Protein AF-A0A381WE59-F1 (afdb_monomer_lite)

Organism: NCBI:txid408172

pLDDT: mean 90.23, std 7.15, range [68.62, 98.12]

Structure (mmCIF, N/CA/C/O backbone):
data_AF-A0A381WE59-F1
#
_entry.id   AF-A0A381WE59-F1
#
loop_
_atom_site.group_PDB
_atom_site.id
_atom_site.type_symbol
_atom_site.label_atom_id
_atom_site.label_alt_id
_atom_site.label_comp_id
_atom_site.label_asym_id
_atom_site.label_entity_id
_atom_site.label_seq_id
_atom_site.pdbx_PDB_ins_code
_atom_site.Cartn_x
_atom_site.Cartn_y
_atom_site.Cartn_z
_atom_site.occupancy
_atom_site.B_iso_or_equiv
_atom_site.auth_seq_id
_atom_site.auth_comp_id
_atom_site.auth_asym_id
_atom_site.auth_atom_id
_atom_site.pdbx_PDB_model_num
ATOM 1 N N . ALA A 1 1 ? -16.333 -15.421 -0.193 1.00 87.19 1 ALA A N 1
ATOM 2 C CA . ALA A 1 1 ? -15.034 -14.974 -0.733 1.00 87.19 1 ALA A CA 1
ATOM 3 C C . ALA A 1 1 ? -15.256 -14.447 -2.143 1.00 87.19 1 ALA A C 1
ATOM 5 O O . ALA A 1 1 ? -16.169 -14.927 -2.805 1.00 87.19 1 ALA A O 1
ATOM 6 N N . HIS A 1 2 ? -14.476 -13.462 -2.572 1.00 93.38 2 HIS A N 1
ATOM 7 C CA . HIS A 1 2 ? -14.485 -12.931 -3.929 1.00 93.38 2 HIS A CA 1
ATOM 8 C C . HIS A 1 2 ? -13.091 -13.083 -4.536 1.00 93.38 2 HIS A C 1
ATOM 10 O O . HIS A 1 2 ? -12.086 -12.950 -3.840 1.00 93.38 2 HIS A O 1
ATOM 16 N N . PHE A 1 3 ? -13.042 -13.374 -5.830 1.00 96.50 3 PHE A N 1
ATOM 17 C CA . PHE A 1 3 ? -11.808 -13.519 -6.586 1.00 96.50 3 PHE A CA 1
ATOM 18 C C . PHE A 1 3 ? -11.970 -12.819 -7.933 1.00 96.50 3 PHE A C 1
ATOM 20 O O . PHE A 1 3 ? -13.000 -12.977 -8.586 1.00 96.50 3 PHE A O 1
ATOM 27 N N . ASN A 1 4 ? -10.968 -12.042 -8.326 1.00 97.31 4 ASN A N 1
ATOM 28 C CA . ASN A 1 4 ? -10.889 -11.364 -9.611 1.00 97.31 4 ASN A CA 1
ATOM 29 C C . ASN A 1 4 ? -9.531 -11.675 -10.247 1.00 97.31 4 ASN A C 1
ATOM 31 O O . ASN A 1 4 ? -8.507 -11.634 -9.564 1.00 97.31 4 ASN A O 1
ATOM 35 N N . LEU A 1 5 ? -9.536 -11.974 -11.542 1.00 97.69 5 LEU A N 1
ATOM 36 C CA . LEU A 1 5 ? -8.347 -12.230 -12.339 1.00 97.69 5 LEU A CA 1
ATOM 37 C C . LEU A 1 5 ? -8.447 -11.438 -13.640 1.00 97.69 5 LEU A C 1
ATOM 39 O O . LEU A 1 5 ? -9.395 -11.596 -14.406 1.00 97.69 5 LEU A O 1
ATOM 43 N N . GLU A 1 6 ? -7.436 -10.624 -13.905 1.00 97.06 6 GLU A N 1
ATOM 44 C CA . GLU A 1 6 ? -7.366 -9.741 -15.060 1.00 97.06 6 GLU A CA 1
ATOM 45 C C . GLU A 1 6 ? -6.081 -10.001 -15.841 1.00 97.06 6 GLU A C 1
ATOM 47 O O . GLU A 1 6 ? -5.000 -10.140 -15.264 1.00 97.06 6 GLU A O 1
ATOM 52 N N . TYR A 1 7 ? -6.188 -9.995 -17.168 1.00 96.75 7 TYR A N 1
ATOM 53 C CA . TYR A 1 7 ? -5.030 -9.871 -18.043 1.00 96.75 7 TYR A CA 1
ATOM 54 C C . TYR A 1 7 ? -4.825 -8.399 -18.401 1.00 96.75 7 TYR A C 1
ATOM 56 O O . TYR A 1 7 ? -5.733 -7.745 -18.912 1.00 96.75 7 TYR A O 1
ATOM 64 N N . ARG A 1 8 ? -3.634 -7.868 -18.125 1.00 94.50 8 ARG A N 1
ATOM 65 C CA . ARG A 1 8 ? -3.294 -6.451 -18.292 1.00 94.50 8 ARG A CA 1
ATOM 66 C C . ARG A 1 8 ? -2.258 -6.279 -19.393 1.00 94.50 8 ARG A C 1
ATOM 68 O O . ARG A 1 8 ? -1.295 -7.039 -19.468 1.00 94.50 8 ARG A O 1
ATOM 75 N N . ILE A 1 9 ? -2.450 -5.262 -20.234 1.00 92.75 9 ILE A N 1
ATOM 76 C CA . ILE A 1 9 ? -1.553 -4.917 -21.342 1.00 92.75 9 ILE A CA 1
ATOM 77 C C . ILE A 1 9 ? -1.337 -3.403 -21.353 1.00 92.75 9 ILE A C 1
ATOM 79 O O . ILE A 1 9 ? -2.293 -2.633 -21.369 1.00 92.75 9 ILE A O 1
ATOM 83 N N . ILE A 1 10 ? -0.075 -2.989 -21.409 1.00 92.06 10 ILE A N 1
ATOM 84 C CA . ILE A 1 10 ? 0.371 -1.612 -21.606 1.00 92.06 10 ILE A CA 1
ATOM 85 C C . ILE A 1 10 ? 1.100 -1.567 -22.962 1.00 92.06 10 ILE A C 1
ATOM 87 O O . ILE A 1 10 ? 2.280 -1.911 -23.040 1.00 92.06 10 ILE A O 1
ATOM 91 N N . PRO A 1 11 ? 0.422 -1.190 -24.062 1.00 87.12 11 PRO A N 1
ATOM 92 C CA . PRO A 1 11 ? 0.965 -1.341 -25.415 1.00 87.12 11 PRO A CA 1
ATOM 93 C C . PRO A 1 11 ? 1.968 -0.256 -25.825 1.00 87.12 11 PRO A C 1
ATOM 95 O O . PRO A 1 11 ? 2.767 -0.486 -26.732 1.00 87.12 11 PRO A O 1
ATOM 98 N N . LYS A 1 12 ? 1.919 0.928 -25.200 1.00 84.62 12 LYS A N 1
ATOM 99 C CA . LYS A 1 12 ? 2.785 2.079 -25.522 1.00 84.62 12 LYS A CA 1
ATOM 100 C C . LYS A 1 12 ? 3.752 2.473 -24.396 1.00 84.62 12 LYS A C 1
ATOM 102 O O . LYS A 1 12 ? 4.624 3.294 -24.639 1.00 84.62 12 LYS A O 1
ATOM 107 N N . GLY A 1 13 ? 3.622 1.878 -23.210 1.00 82.25 13 GLY A N 1
ATOM 108 C CA . GLY A 1 13 ? 4.354 2.287 -22.006 1.00 82.25 13 GLY A CA 1
ATOM 109 C C . GLY A 1 13 ? 3.810 3.562 -21.366 1.00 82.25 13 GLY A C 1
ATOM 110 O O . GLY A 1 13 ? 2.651 3.918 -21.580 1.00 82.25 13 GLY A O 1
ATOM 111 N N . ASN A 1 14 ? 4.659 4.223 -20.574 1.00 80.44 14 ASN A N 1
ATOM 112 C CA . ASN A 1 14 ? 4.405 5.477 -19.852 1.00 80.44 14 ASN A CA 1
ATOM 113 C C . ASN A 1 14 ? 3.225 5.425 -18.875 1.00 80.44 14 ASN A C 1
ATOM 115 O O . ASN A 1 14 ? 2.633 6.449 -18.545 1.00 80.44 14 ASN A O 1
ATOM 119 N N . PHE A 1 15 ? 2.885 4.227 -18.410 1.00 82.88 15 PHE A N 1
ATOM 120 C CA . PHE A 1 15 ? 1.833 4.017 -17.433 1.00 82.88 15 PHE A CA 1
ATOM 121 C C . PHE A 1 15 ? 2.391 3.248 -16.243 1.00 82.88 15 PHE A C 1
ATOM 123 O O . PHE A 1 15 ? 3.020 2.204 -16.411 1.00 82.88 15 PHE A O 1
ATOM 130 N N . GLU A 1 16 ? 2.128 3.762 -15.047 1.00 84.31 16 GLU A N 1
ATOM 131 C CA . GLU A 1 16 ? 2.541 3.155 -13.790 1.00 84.31 16 GLU A CA 1
ATOM 132 C C . GLU A 1 16 ? 1.311 2.843 -12.933 1.00 84.31 16 GLU A C 1
ATOM 134 O O . GLU A 1 16 ? 0.535 3.729 -12.563 1.00 84.31 16 GLU A O 1
ATOM 139 N N . PHE A 1 17 ? 1.134 1.566 -12.593 1.00 83.00 17 PHE A N 1
ATOM 140 C CA . PHE A 1 17 ? 0.094 1.159 -11.655 1.00 83.00 17 PHE A CA 1
ATOM 141 C C . PHE A 1 17 ? 0.418 1.681 -10.254 1.00 83.00 17 PHE A C 1
ATOM 143 O O . PHE A 1 17 ? 1.522 1.486 -9.750 1.00 83.00 17 PHE A O 1
ATOM 150 N N . GLY A 1 18 ? -0.569 2.306 -9.608 1.00 82.12 18 GLY A N 1
ATOM 151 C CA . GLY A 1 18 ? -0.404 2.827 -8.251 1.00 82.12 18 GLY A CA 1
ATOM 152 C C . GLY A 1 18 ? 0.495 4.062 -8.167 1.00 82.12 18 GLY A C 1
ATOM 153 O O . GLY A 1 18 ? 1.130 4.274 -7.138 1.00 82.12 18 GLY A O 1
ATOM 154 N N . TYR A 1 19 ? 0.548 4.885 -9.221 1.00 84.94 19 TYR A N 1
ATOM 155 C CA . TYR A 1 19 ? 1.260 6.164 -9.174 1.00 84.94 19 TYR A CA 1
ATOM 156 C C . TYR A 1 19 ? 0.767 7.053 -8.011 1.00 84.94 19 TYR A C 1
ATOM 158 O O . TYR A 1 19 ? 1.572 7.536 -7.222 1.00 84.94 19 TYR A O 1
ATOM 166 N N . TRP A 1 20 ? -0.555 7.179 -7.840 1.00 83.00 20 TRP A N 1
ATOM 167 C CA . TRP A 1 20 ? -1.200 7.885 -6.722 1.00 83.00 20 TRP A CA 1
ATOM 168 C C . TRP A 1 20 ? -1.528 6.925 -5.570 1.00 83.00 20 TRP A C 1
ATOM 170 O O . TRP A 1 20 ? -2.693 6.655 -5.277 1.00 83.00 20 TRP A O 1
ATOM 180 N N . ASN A 1 21 ? -0.505 6.322 -4.970 1.00 77.62 21 ASN A N 1
ATOM 181 C CA . ASN A 1 21 ? -0.691 5.402 -3.847 1.00 77.62 21 ASN A CA 1
ATOM 182 C C . ASN A 1 21 ? -0.808 6.158 -2.499 1.00 77.62 21 ASN A C 1
ATOM 184 O O . ASN A 1 21 ? -0.711 7.382 -2.428 1.00 77.62 21 ASN A O 1
ATOM 188 N N . GLN A 1 22 ? -0.983 5.412 -1.403 1.00 68.62 22 GLN A N 1
ATOM 189 C CA . GLN A 1 22 ? -1.096 5.959 -0.038 1.00 68.62 22 GLN A CA 1
ATOM 190 C C . GLN A 1 22 ? 0.165 6.694 0.460 1.00 68.62 22 GLN A C 1
ATOM 192 O O . GLN A 1 22 ? 0.129 7.347 1.500 1.00 68.62 22 GLN A O 1
ATOM 197 N N . THR A 1 23 ? 1.282 6.587 -0.257 1.00 69.06 23 THR A N 1
ATOM 198 C CA . THR A 1 23 ? 2.556 7.231 0.074 1.00 69.06 23 THR A CA 1
ATOM 199 C C . THR A 1 23 ? 2.889 8.424 -0.789 1.00 69.06 23 THR A C 1
ATOM 201 O O . THR A 1 23 ? 3.917 9.040 -0.526 1.00 69.06 23 THR A O 1
ATOM 204 N N . TYR A 1 24 ? 2.026 8.789 -1.743 1.00 78.19 24 TYR A N 1
ATOM 205 C CA . TYR A 1 24 ? 2.287 9.865 -2.697 1.00 78.19 24 TYR A CA 1
ATOM 206 C C . TYR A 1 24 ? 2.824 11.135 -2.029 1.00 78.19 24 TYR A C 1
ATOM 208 O O . TYR A 1 24 ? 3.825 11.697 -2.462 1.00 78.19 24 TYR A O 1
ATOM 216 N N . GLU A 1 25 ? 2.217 11.546 -0.915 1.00 74.62 25 GLU A N 1
ATOM 217 C CA . GLU A 1 25 ? 2.623 12.745 -0.175 1.00 74.62 25 GLU A CA 1
ATOM 218 C C . GLU A 1 25 ? 4.079 12.719 0.313 1.00 74.62 25 GLU A C 1
ATOM 220 O O . GLU A 1 25 ? 4.716 13.768 0.397 1.00 74.62 25 GLU A O 1
ATOM 225 N N . VAL A 1 26 ? 4.615 11.535 0.611 1.00 73.88 26 VAL A N 1
ATOM 226 C CA . VAL A 1 26 ? 5.971 11.346 1.147 1.00 73.88 26 VAL A CA 1
ATOM 227 C C . VAL A 1 26 ? 6.981 11.074 0.038 1.00 73.88 26 VAL A C 1
ATOM 229 O O . VAL A 1 26 ? 8.111 11.541 0.114 1.00 73.88 26 VAL A O 1
ATOM 232 N N . GLU A 1 27 ? 6.576 10.359 -1.009 1.00 75.56 27 GLU A N 1
ATOM 233 C CA . GLU A 1 27 ? 7.449 9.977 -2.129 1.00 75.56 27 GLU A CA 1
ATOM 234 C C . GLU A 1 27 ? 7.481 11.013 -3.268 1.00 75.56 27 GLU A C 1
ATOM 236 O O . GLU A 1 27 ? 8.287 10.883 -4.189 1.00 75.56 27 GLU A O 1
ATOM 241 N N . ARG A 1 28 ? 6.602 12.031 -3.261 1.00 80.50 28 ARG A N 1
ATOM 242 C CA . ARG A 1 28 ? 6.476 12.980 -4.387 1.00 80.50 28 ARG A CA 1
ATOM 243 C C . ARG A 1 28 ? 7.772 13.719 -4.716 1.00 80.50 28 ARG A C 1
ATOM 245 O O . ARG A 1 28 ? 7.952 14.126 -5.864 1.00 80.50 28 ARG A O 1
ATOM 252 N N . VAL A 1 29 ? 8.653 13.894 -3.730 1.00 82.62 29 VAL A N 1
ATOM 253 C CA . VAL A 1 29 ? 9.967 14.528 -3.866 1.00 82.62 29 VAL A CA 1
ATOM 254 C C . VAL A 1 29 ? 10.991 13.755 -3.036 1.00 82.62 29 VAL A C 1
ATOM 256 O O . VAL A 1 29 ? 10.794 13.567 -1.838 1.00 82.62 29 VAL A O 1
ATOM 259 N N . SER A 1 30 ? 12.103 13.373 -3.660 1.00 77.81 30 SER A N 1
ATOM 260 C CA . SER A 1 30 ? 13.292 12.829 -3.001 1.00 77.81 30 SER A CA 1
ATOM 261 C C . SER A 1 30 ? 14.526 13.673 -3.330 1.00 77.81 30 SER A C 1
ATOM 263 O O . SER A 1 30 ? 14.549 14.424 -4.310 1.00 77.81 30 SER A O 1
ATOM 265 N N . ILE A 1 31 ? 15.556 13.573 -2.490 1.00 77.25 31 ILE A N 1
ATOM 266 C CA . ILE A 1 31 ? 16.873 14.160 -2.750 1.00 77.25 31 ILE A CA 1
ATOM 267 C C . ILE A 1 31 ? 17.827 12.994 -2.979 1.00 77.25 31 ILE A C 1
ATOM 269 O O . ILE A 1 31 ? 18.094 12.227 -2.063 1.00 77.25 31 ILE A O 1
ATOM 273 N N . GLU A 1 32 ? 18.320 12.856 -4.204 1.00 73.31 32 GLU A N 1
ATOM 274 C CA . GLU A 1 32 ? 19.265 11.807 -4.589 1.00 73.31 32 GLU A CA 1
ATOM 275 C C . GLU A 1 32 ? 20.568 12.482 -5.032 1.00 73.31 32 GLU A C 1
ATOM 277 O O . GLU A 1 32 ? 20.580 13.219 -6.021 1.00 73.31 32 GLU A O 1
ATOM 282 N N . GLY A 1 33 ? 21.662 12.284 -4.287 1.00 70.12 33 GLY A N 1
ATOM 283 C CA . GLY A 1 33 ? 22.965 12.881 -4.615 1.00 70.12 33 GLY A CA 1
ATOM 284 C C . GLY A 1 33 ? 22.962 14.418 -4.657 1.00 70.12 33 GLY A C 1
ATOM 285 O O . GLY A 1 33 ? 23.636 15.015 -5.492 1.00 70.12 33 GLY A O 1
ATOM 286 N N . GLY A 1 34 ? 22.153 15.066 -3.809 1.00 74.56 34 GLY A N 1
ATOM 287 C CA . GLY A 1 34 ? 22.005 16.529 -3.769 1.00 74.56 34 GLY A CA 1
ATOM 288 C C . GLY A 1 34 ? 21.097 17.122 -4.855 1.00 74.56 34 GLY A C 1
ATOM 289 O O . GLY A 1 34 ? 20.865 18.330 -4.856 1.00 74.56 34 GLY A O 1
ATOM 290 N N . LEU A 1 35 ? 20.545 16.296 -5.751 1.00 79.88 35 LEU A N 1
ATOM 291 C CA . LEU A 1 35 ? 19.569 16.712 -6.756 1.00 79.88 35 LEU A CA 1
ATOM 292 C C . LEU A 1 35 ? 18.150 16.395 -6.286 1.00 79.88 35 LEU A C 1
ATOM 294 O O . LEU A 1 35 ? 17.853 15.284 -5.845 1.00 79.88 35 LEU A O 1
ATOM 298 N N . ILE A 1 36 ? 17.259 17.374 -6.425 1.00 81.94 36 ILE A N 1
ATOM 299 C CA . ILE A 1 36 ? 15.827 17.187 -6.189 1.00 81.94 36 ILE A CA 1
ATOM 300 C C . ILE A 1 36 ? 15.263 16.380 -7.359 1.00 81.94 36 ILE A C 1
ATOM 302 O O . ILE A 1 36 ? 15.289 16.843 -8.501 1.00 81.94 36 ILE A O 1
ATOM 306 N N . LYS A 1 37 ? 14.729 15.192 -7.077 1.00 82.69 37 LYS A N 1
ATOM 307 C CA . LYS A 1 37 ? 13.977 14.387 -8.041 1.00 82.69 37 LYS A CA 1
ATOM 308 C C . LYS A 1 37 ? 12.527 14.292 -7.610 1.00 82.69 37 LYS A C 1
ATOM 310 O O . LYS A 1 37 ? 12.218 14.061 -6.444 1.00 82.69 37 LYS A O 1
ATOM 315 N N . THR A 1 38 ? 11.619 14.464 -8.560 1.00 86.06 38 THR A N 1
ATOM 316 C CA . THR A 1 38 ? 10.186 14.295 -8.312 1.00 86.06 38 THR A CA 1
ATOM 317 C C . THR A 1 38 ? 9.758 12.893 -8.714 1.00 86.06 38 THR A C 1
ATOM 319 O O . THR A 1 38 ? 10.322 12.312 -9.645 1.00 86.06 38 THR A O 1
ATOM 322 N N . LYS A 1 39 ? 8.718 12.353 -8.074 1.00 83.56 39 LYS A N 1
ATOM 323 C CA . LYS A 1 39 ? 8.088 11.111 -8.546 1.00 83.56 39 LYS A CA 1
ATOM 324 C C . LYS A 1 39 ? 7.627 11.237 -10.005 1.00 83.56 39 LYS A C 1
ATOM 326 O O . LYS A 1 39 ? 7.766 10.297 -10.780 1.00 83.56 39 LYS A O 1
ATOM 331 N N . GLU A 1 40 ? 7.200 12.433 -10.403 1.00 85.38 40 GLU A N 1
ATOM 332 C CA . GLU A 1 40 ? 6.861 12.759 -11.789 1.00 85.38 40 GLU A CA 1
ATOM 333 C C . GLU A 1 40 ? 8.054 12.606 -12.745 1.00 85.38 40 GLU A C 1
ATOM 335 O O . GLU A 1 40 ? 7.900 12.039 -13.820 1.00 85.38 40 GLU A O 1
ATOM 340 N N . SER A 1 41 ? 9.267 13.010 -12.352 1.00 82.69 41 SER A N 1
ATOM 341 C CA . SER A 1 41 ? 10.470 12.825 -13.181 1.00 82.69 41 SER A CA 1
ATOM 342 C C . SER A 1 41 ? 10.861 11.357 -13.392 1.00 82.69 41 SER A C 1
ATOM 344 O O . SER A 1 41 ? 11.626 11.056 -14.306 1.00 82.69 41 SER A O 1
ATOM 346 N N . LYS A 1 42 ? 10.332 10.440 -12.566 1.00 77.81 42 LYS A N 1
ATOM 347 C CA . LYS A 1 42 ? 10.514 8.986 -12.707 1.00 77.81 42 LYS A CA 1
ATOM 348 C C . LYS A 1 42 ? 9.485 8.366 -13.675 1.00 77.81 42 LYS A C 1
ATOM 350 O O . LYS A 1 42 ? 9.612 7.188 -14.022 1.00 77.81 42 LYS A O 1
ATOM 355 N N . LEU A 1 43 ? 8.490 9.134 -14.141 1.00 83.12 43 LEU A N 1
ATOM 356 C CA . LEU A 1 43 ? 7.528 8.678 -15.147 1.00 83.12 43 LEU A CA 1
ATOM 357 C C . LEU A 1 43 ? 8.220 8.343 -16.472 1.00 83.12 43 LEU A C 1
ATOM 359 O O . LEU A 1 43 ? 9.246 8.904 -16.839 1.00 83.12 43 LEU A O 1
ATOM 363 N N . GLY A 1 44 ? 7.637 7.396 -17.206 1.00 82.75 44 GLY A N 1
ATOM 364 C CA . GLY A 1 44 ? 8.202 6.905 -18.467 1.00 82.75 44 GLY A CA 1
ATOM 365 C C . GLY A 1 44 ? 9.261 5.812 -18.307 1.00 82.75 44 GLY A C 1
ATOM 366 O O . GLY A 1 44 ? 9.696 5.236 -19.301 1.00 82.75 44 GLY A O 1
ATOM 367 N N . ARG A 1 45 ? 9.612 5.439 -17.066 1.00 86.44 45 ARG A N 1
ATOM 368 C CA . ARG A 1 45 ? 10.483 4.286 -16.785 1.00 86.44 45 ARG A CA 1
ATOM 369 C C . ARG A 1 45 ? 9.898 2.961 -17.284 1.00 86.44 45 ARG A C 1
ATOM 371 O O . ARG A 1 45 ? 10.646 2.060 -17.652 1.00 86.44 45 ARG A O 1
ATOM 378 N N . PHE A 1 46 ? 8.575 2.820 -17.285 1.00 89.50 46 PHE A N 1
ATOM 379 C CA . PHE A 1 46 ? 7.898 1.594 -17.701 1.00 89.50 46 PHE A CA 1
ATOM 380 C C . PHE A 1 46 ? 7.475 1.672 -19.171 1.00 89.50 46 PHE A C 1
ATOM 382 O O . PHE A 1 46 ? 6.619 2.475 -19.549 1.00 89.50 46 PHE A O 1
ATOM 389 N N . GLY A 1 47 ? 8.082 0.821 -19.997 1.00 89.94 47 GLY A N 1
ATOM 390 C CA . GLY A 1 47 ? 7.767 0.649 -21.410 1.00 89.94 47 GLY A CA 1
ATOM 391 C C . GLY A 1 47 ? 6.603 -0.319 -21.630 1.00 89.94 47 GLY A C 1
ATOM 392 O O . GLY A 1 47 ? 5.656 -0.386 -20.844 1.00 89.94 47 GLY A O 1
ATOM 393 N N . LYS A 1 48 ? 6.639 -1.080 -22.728 1.00 93.25 48 LYS A N 1
ATOM 394 C CA . LYS A 1 48 ? 5.571 -2.039 -23.036 1.00 93.25 48 LYS A CA 1
ATOM 395 C C . LYS A 1 48 ? 5.570 -3.162 -22.011 1.00 93.25 48 LYS A C 1
ATOM 397 O O . LYS A 1 48 ? 6.595 -3.807 -21.811 1.00 93.25 48 LYS A O 1
ATOM 402 N N . GLN A 1 49 ? 4.421 -3.431 -21.403 1.00 94.50 49 GLN A N 1
ATOM 403 C CA . GLN A 1 49 ? 4.286 -4.465 -20.377 1.00 94.50 49 GLN A CA 1
ATOM 404 C C . GLN A 1 49 ? 3.007 -5.266 -20.572 1.00 94.50 49 GLN A C 1
ATOM 406 O O . GLN A 1 49 ? 2.013 -4.768 -21.098 1.00 94.50 49 GLN A O 1
ATOM 411 N N . LYS A 1 50 ? 3.023 -6.526 -20.146 1.00 95.31 50 LYS A N 1
ATOM 412 C CA . LYS A 1 50 ? 1.832 -7.375 -20.109 1.00 95.31 50 LYS A CA 1
ATOM 413 C C . LYS A 1 50 ? 1.922 -8.371 -18.969 1.00 95.31 50 LYS A C 1
ATOM 415 O O . LYS A 1 50 ? 3.022 -8.756 -18.578 1.00 95.31 50 LYS A O 1
ATOM 420 N N . GLY A 1 51 ? 0.786 -8.824 -18.466 1.00 96.31 51 GLY A N 1
ATOM 421 C CA . GLY A 1 51 ? 0.775 -9.831 -17.419 1.00 96.31 51 GLY A CA 1
ATOM 422 C C . GLY A 1 51 ? -0.568 -9.966 -16.736 1.00 96.31 51 GLY A C 1
ATOM 423 O O . GLY A 1 51 ? -1.603 -9.656 -17.322 1.00 96.31 51 GLY A O 1
ATOM 424 N N . ILE A 1 52 ? -0.541 -10.462 -15.507 1.00 97.31 52 ILE A N 1
ATOM 425 C CA . ILE A 1 52 ? -1.739 -10.808 -14.751 1.00 97.31 52 ILE A CA 1
ATOM 426 C C . ILE A 1 52 ? -1.877 -9.937 -13.512 1.00 97.31 52 ILE A C 1
ATOM 428 O O . ILE A 1 52 ? -0.894 -9.532 -12.891 1.00 97.31 52 ILE A O 1
ATOM 432 N N . PHE A 1 53 ? -3.120 -9.695 -13.134 1.00 97.12 53 PHE A N 1
ATOM 433 C CA . PHE A 1 53 ? -3.484 -9.170 -11.834 1.00 97.12 53 PHE A CA 1
ATOM 434 C C . PHE A 1 53 ? -4.530 -10.085 -11.218 1.00 97.12 53 PHE A C 1
ATOM 436 O O . PHE A 1 53 ? -5.530 -10.398 -11.856 1.00 97.12 53 PHE A O 1
ATOM 443 N N . ALA A 1 54 ? -4.294 -10.505 -9.985 1.00 97.88 54 ALA A N 1
ATOM 444 C CA . ALA A 1 54 ? -5.210 -11.306 -9.201 1.00 97.88 54 ALA A CA 1
ATOM 445 C C . ALA A 1 54 ? -5.549 -10.560 -7.911 1.00 97.88 54 ALA A C 1
ATOM 447 O O . ALA A 1 54 ? -4.664 -10.034 -7.240 1.00 97.88 54 ALA A O 1
ATOM 448 N N . ASN A 1 55 ? -6.824 -10.546 -7.548 1.00 97.56 55 ASN A N 1
ATOM 449 C CA . ASN A 1 55 ? -7.304 -10.003 -6.287 1.00 97.56 55 ASN A CA 1
ATOM 450 C C . ASN A 1 55 ? -8.218 -11.023 -5.614 1.00 97.56 55 ASN A C 1
ATOM 452 O O . ASN A 1 55 ? -9.164 -11.519 -6.223 1.00 97.56 55 ASN A O 1
ATOM 456 N N . PHE A 1 56 ? -7.954 -11.311 -4.350 1.00 98.12 56 PHE A N 1
ATOM 457 C CA . PHE A 1 56 ? -8.708 -12.237 -3.526 1.00 98.12 56 PHE A CA 1
ATOM 458 C C . PHE A 1 56 ? -9.148 -11.532 -2.252 1.00 98.12 56 PHE A C 1
ATOM 460 O O . PHE A 1 56 ? -8.335 -10.917 -1.570 1.00 98.12 56 PHE A O 1
ATOM 467 N N . GLY A 1 57 ? -10.413 -11.677 -1.877 1.00 97.38 57 GLY A N 1
ATOM 468 C CA . GLY A 1 57 ? -10.868 -11.221 -0.576 1.00 97.38 57 GLY A CA 1
ATOM 469 C C . GLY A 1 57 ? -11.867 -12.158 0.078 1.00 97.38 57 GLY A C 1
ATOM 470 O O . GLY A 1 57 ? -12.649 -12.866 -0.564 1.00 97.38 57 GLY A O 1
ATOM 471 N N . MET A 1 58 ? -11.833 -12.177 1.400 1.00 97.25 58 MET A N 1
ATOM 472 C CA . MET A 1 58 ? -12.553 -13.134 2.219 1.00 97.25 58 MET A CA 1
ATOM 473 C C . MET A 1 58 ? -13.079 -12.477 3.486 1.00 97.25 58 MET A C 1
ATOM 475 O O . MET A 1 58 ? -12.386 -11.703 4.139 1.00 97.25 58 MET A O 1
ATOM 479 N N . ASP A 1 59 ? -14.299 -12.854 3.849 1.00 96.06 59 ASP A N 1
ATOM 480 C CA . ASP A 1 59 ? -14.877 -12.535 5.144 1.00 96.06 59 ASP A CA 1
ATOM 481 C C . ASP A 1 59 ? -14.633 -13.712 6.084 1.00 96.06 59 ASP A C 1
ATOM 483 O O . ASP A 1 59 ? -15.004 -14.846 5.775 1.00 96.06 59 ASP A O 1
ATOM 487 N N . ILE A 1 60 ? -14.027 -13.441 7.234 1.00 93.75 60 ILE A N 1
ATOM 488 C CA . ILE A 1 60 ? -13.673 -14.439 8.237 1.00 93.75 60 ILE A CA 1
ATOM 489 C C . ILE A 1 60 ? -14.618 -14.257 9.427 1.00 93.75 60 ILE A C 1
ATOM 491 O O . ILE A 1 60 ? -14.622 -13.216 10.092 1.00 93.75 60 ILE A O 1
ATOM 495 N N . PHE A 1 61 ? -15.475 -15.257 9.650 1.00 91.81 61 PHE A N 1
ATOM 496 C CA . PHE A 1 61 ? -16.481 -15.299 10.724 1.00 91.81 61 PHE A CA 1
ATOM 497 C C . PHE A 1 61 ? -17.423 -14.079 10.786 1.00 91.81 61 PHE A C 1
ATOM 499 O O . PHE A 1 61 ? -17.978 -13.764 11.835 1.00 91.81 61 PHE A O 1
ATOM 506 N N . GLY A 1 62 ? -17.590 -13.353 9.673 1.00 90.12 62 GLY A N 1
ATOM 507 C CA . GLY A 1 62 ? -18.399 -12.129 9.613 1.00 90.12 62 GLY A CA 1
ATOM 508 C C . GLY A 1 62 ? -17.867 -10.959 10.456 1.00 90.12 62 GLY A C 1
ATOM 509 O O . GLY A 1 62 ? -18.568 -9.953 10.588 1.00 90.12 62 GLY A O 1
ATOM 510 N N . LEU A 1 63 ? -16.658 -11.089 11.015 1.00 92.56 63 LEU A N 1
ATOM 511 C CA . LEU A 1 63 ? -16.015 -10.108 11.890 1.00 92.56 63 LEU A CA 1
ATOM 512 C C . LEU A 1 63 ? -14.814 -9.448 11.220 1.00 92.56 63 LEU A C 1
ATOM 514 O O . LEU A 1 63 ? -14.657 -8.234 11.320 1.00 92.56 63 LEU A O 1
ATOM 518 N N . LEU A 1 64 ? -13.983 -10.239 10.541 1.00 96.19 64 LEU A N 1
ATOM 519 C CA . LEU A 1 64 ? -12.776 -9.771 9.869 1.00 96.19 64 LEU A CA 1
ATOM 520 C C . LEU A 1 64 ? -12.944 -9.849 8.355 1.00 96.19 64 LEU A C 1
ATOM 522 O O . LEU A 1 64 ? -13.599 -10.747 7.829 1.00 96.19 64 LEU A O 1
ATOM 526 N N . GLY A 1 65 ? -12.354 -8.887 7.663 1.00 97.12 65 GLY A N 1
ATOM 527 C CA . GLY A 1 65 ? -12.230 -8.838 6.219 1.00 97.12 65 GLY A CA 1
ATOM 528 C C . GLY A 1 65 ? -10.757 -8.919 5.871 1.00 97.12 65 GLY A C 1
ATOM 529 O O . GLY A 1 65 ? -9.944 -8.195 6.442 1.00 97.12 65 GLY A O 1
ATOM 530 N N . PHE A 1 66 ? -10.426 -9.814 4.957 1.00 97.19 66 PHE A N 1
ATOM 531 C CA . PHE A 1 66 ? -9.084 -9.999 4.438 1.00 97.19 66 PHE A CA 1
ATOM 532 C C . PHE A 1 66 ? -9.088 -9.746 2.935 1.00 97.19 66 PHE A C 1
ATOM 534 O O . PHE A 1 66 ? -9.999 -10.203 2.242 1.00 97.19 66 PHE A O 1
ATOM 541 N N . ASN A 1 67 ? -8.088 -9.030 2.432 1.00 97.62 67 ASN A N 1
ATOM 542 C CA . ASN A 1 67 ? -7.888 -8.769 1.013 1.00 97.62 67 ASN A CA 1
ATOM 543 C C . ASN A 1 6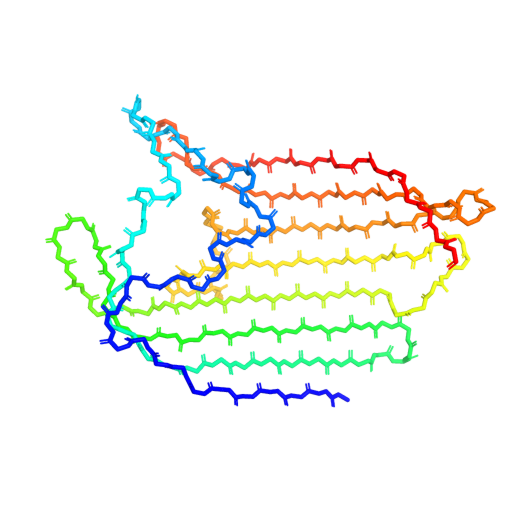7 ? -6.404 -8.953 0.661 1.00 97.62 67 ASN A C 1
ATOM 545 O O . ASN A 1 67 ? -5.526 -8.510 1.399 1.00 97.62 67 ASN A O 1
ATOM 549 N N . LEU A 1 68 ? -6.145 -9.619 -0.459 1.00 97.44 68 LEU A N 1
ATOM 550 C CA . LEU A 1 68 ? -4.847 -9.767 -1.094 1.00 97.44 68 LEU A CA 1
ATOM 551 C C . LEU A 1 68 ? -4.961 -9.377 -2.561 1.00 97.44 68 LEU A C 1
ATOM 553 O O . LEU A 1 68 ? -5.818 -9.901 -3.271 1.00 97.44 68 LEU A O 1
ATOM 557 N N . ALA A 1 69 ? -4.027 -8.568 -3.045 1.00 97.31 69 ALA A N 1
ATOM 558 C CA . ALA A 1 69 ? -3.871 -8.305 -4.464 1.00 97.31 69 ALA A CA 1
ATOM 559 C C . ALA A 1 69 ? -2.426 -8.554 -4.891 1.00 97.31 69 ALA A C 1
ATOM 561 O O . ALA A 1 69 ? -1.477 -8.125 -4.234 1.00 97.31 69 ALA A O 1
ATOM 562 N N . TYR A 1 70 ? -2.261 -9.241 -6.013 1.00 97.56 70 TYR A N 1
ATOM 563 C CA . TYR A 1 70 ? -0.970 -9.527 -6.611 1.00 97.56 70 TYR A CA 1
ATOM 564 C C . TYR A 1 70 ? -0.999 -9.201 -8.097 1.00 97.56 70 TYR A C 1
ATOM 566 O O . TYR A 1 70 ? -1.910 -9.583 -8.830 1.00 97.56 70 TYR A O 1
ATOM 574 N N . GLN A 1 71 ? 0.028 -8.500 -8.546 1.00 97.25 71 GLN A N 1
ATOM 575 C CA . GLN A 1 71 ? 0.257 -8.175 -9.937 1.00 97.25 71 GLN A CA 1
ATOM 576 C C . GLN A 1 71 ? 1.597 -8.755 -10.365 1.00 97.25 71 GLN A C 1
ATOM 578 O O . GLN A 1 71 ? 2.601 -8.546 -9.691 1.00 97.25 71 GLN A O 1
ATOM 583 N N . ASN A 1 72 ? 1.621 -9.404 -11.524 1.00 97.00 72 ASN A N 1
ATOM 584 C CA . ASN A 1 72 ? 2.847 -9.814 -12.189 1.00 97.00 72 ASN A CA 1
ATOM 585 C C . ASN A 1 72 ? 2.808 -9.336 -13.634 1.00 97.00 72 ASN A C 1
ATOM 587 O O . ASN A 1 72 ? 2.122 -9.928 -14.470 1.00 97.00 72 ASN A O 1
ATOM 591 N N . LEU A 1 73 ? 3.518 -8.246 -13.911 1.00 95.44 73 LEU A N 1
ATOM 592 C CA . LEU A 1 73 ? 3.753 -7.759 -15.261 1.00 95.44 73 LEU A CA 1
ATOM 593 C C . LEU A 1 73 ? 5.173 -8.108 -15.683 1.00 95.44 73 LEU A C 1
ATOM 595 O O . LEU A 1 73 ? 6.101 -8.123 -14.879 1.00 95.44 73 LEU A O 1
ATOM 599 N N . ARG A 1 74 ? 5.355 -8.336 -16.978 1.00 94.94 74 ARG A N 1
ATOM 600 C CA . ARG A 1 74 ? 6.667 -8.482 -17.595 1.00 94.94 74 ARG A CA 1
ATOM 601 C C . ARG A 1 74 ? 6.760 -7.576 -18.806 1.00 94.94 74 ARG A C 1
ATOM 603 O O . ARG A 1 74 ? 5.822 -7.502 -19.607 1.00 94.94 74 ARG A O 1
ATOM 610 N N . GLY A 1 75 ? 7.885 -6.895 -18.946 1.00 92.25 75 GLY A N 1
ATOM 611 C CA . GLY A 1 75 ? 8.084 -5.977 -20.050 1.00 92.25 75 GLY A CA 1
ATOM 612 C C . GLY A 1 75 ? 9.267 -5.056 -19.849 1.00 92.25 75 GLY A C 1
ATOM 613 O O . GLY A 1 75 ? 10.134 -5.317 -19.022 1.00 92.25 75 GLY A O 1
ATOM 614 N N . ASP A 1 76 ? 9.290 -3.993 -20.633 1.00 93.06 76 ASP A N 1
ATOM 615 C CA . ASP A 1 76 ? 10.440 -3.107 -20.719 1.00 93.06 76 ASP A CA 1
ATOM 616 C C . ASP A 1 76 ? 10.474 -2.162 -19.512 1.00 93.06 76 ASP A C 1
ATOM 618 O O . ASP A 1 76 ? 9.494 -1.470 -19.222 1.00 93.06 76 ASP A O 1
ATOM 622 N N . ILE A 1 77 ? 11.600 -2.138 -18.800 1.00 90.94 77 ILE A N 1
ATOM 623 C CA . ILE A 1 77 ? 11.873 -1.211 -17.699 1.00 90.94 77 ILE A CA 1
ATOM 624 C C . ILE A 1 77 ? 13.186 -0.494 -18.011 1.00 90.94 77 ILE A C 1
ATOM 626 O O . ILE A 1 77 ? 14.182 -1.132 -18.348 1.00 90.94 77 ILE A O 1
ATOM 630 N N . TRP A 1 78 ? 13.172 0.834 -17.932 1.00 87.69 78 TRP A N 1
ATOM 631 C CA . TRP A 1 78 ? 14.362 1.664 -18.080 1.00 87.69 78 TRP A CA 1
ATOM 632 C C . TRP A 1 78 ? 15.251 1.534 -16.841 1.00 87.69 78 TRP A C 1
ATOM 634 O O . TRP A 1 78 ? 14.782 1.706 -15.708 1.00 87.69 78 TRP A O 1
ATOM 644 N N . ASP A 1 79 ? 16.530 1.239 -17.061 1.00 82.31 79 ASP A N 1
ATOM 645 C CA . ASP A 1 79 ? 17.551 1.103 -16.014 1.00 82.31 79 ASP A CA 1
ATOM 646 C C . ASP A 1 79 ? 18.470 2.331 -15.876 1.00 82.31 79 ASP A C 1
ATOM 648 O O . ASP A 1 79 ? 19.320 2.367 -14.990 1.00 82.31 79 ASP A O 1
ATOM 652 N N . GLY A 1 80 ? 18.283 3.352 -16.719 1.00 80.56 80 GLY A N 1
ATOM 653 C CA . GLY A 1 80 ? 19.156 4.527 -16.809 1.00 80.56 80 GLY A CA 1
ATOM 654 C C . GLY A 1 80 ? 19.868 4.643 -18.156 1.00 80.56 80 GLY A C 1
ATOM 655 O O . GLY A 1 80 ? 20.112 5.763 -18.598 1.00 80.56 80 GLY A O 1
ATOM 656 N N . ASN A 1 81 ? 20.117 3.516 -18.831 1.00 84.88 81 ASN A N 1
ATOM 657 C CA . ASN A 1 81 ? 20.836 3.454 -20.106 1.00 84.88 81 ASN A CA 1
ATOM 658 C C . ASN A 1 81 ? 20.020 2.788 -21.217 1.00 84.88 81 ASN A C 1
ATOM 660 O O . ASN A 1 81 ? 20.054 3.239 -22.363 1.00 84.88 81 ASN A O 1
ATOM 664 N N . MET A 1 82 ? 19.314 1.700 -20.904 1.00 88.06 82 MET A N 1
ATOM 665 C CA . MET A 1 82 ? 18.524 0.955 -21.875 1.00 88.06 82 MET A CA 1
ATOM 666 C C . MET A 1 82 ? 17.238 0.399 -21.268 1.00 88.06 82 MET A C 1
ATOM 668 O O . MET A 1 82 ? 17.086 0.225 -20.061 1.00 88.06 82 MET A O 1
ATOM 672 N N . PHE A 1 83 ? 16.279 0.105 -22.142 1.00 88.38 83 PHE A N 1
ATOM 673 C CA . PHE A 1 83 ? 15.134 -0.703 -21.759 1.00 88.38 83 PHE A CA 1
ATOM 674 C C . PHE A 1 83 ? 15.551 -2.169 -21.732 1.00 88.38 83 PHE A C 1
ATOM 676 O O . PHE A 1 83 ? 16.025 -2.704 -22.736 1.00 88.38 83 PHE A O 1
ATOM 683 N N . SER A 1 84 ? 15.341 -2.823 -20.595 1.00 90.62 84 SER A N 1
ATOM 684 C CA . SER A 1 84 ? 15.535 -4.262 -20.458 1.00 90.62 84 SER A CA 1
ATOM 685 C C . SER A 1 84 ? 14.238 -4.942 -20.033 1.00 90.62 84 SER A C 1
ATOM 687 O O . SER A 1 84 ? 13.413 -4.377 -19.312 1.00 90.62 84 SER A O 1
ATOM 689 N N . ASN A 1 85 ? 14.029 -6.164 -20.528 1.00 92.00 85 ASN A N 1
ATOM 690 C CA . ASN A 1 85 ? 12.833 -6.931 -20.213 1.00 92.00 85 ASN A CA 1
ATOM 691 C C . ASN A 1 85 ? 12.942 -7.499 -18.795 1.00 92.00 85 ASN A C 1
ATOM 693 O O . ASN A 1 85 ? 13.703 -8.437 -18.556 1.00 92.00 85 ASN A O 1
ATOM 697 N N . GLN A 1 86 ? 12.174 -6.940 -17.868 1.00 93.06 86 GLN A N 1
ATOM 698 C CA . GLN A 1 86 ? 12.226 -7.267 -16.449 1.00 93.06 86 GLN A CA 1
ATOM 699 C C . GLN A 1 86 ? 10.830 -7.597 -15.907 1.00 93.06 86 GLN A C 1
ATOM 701 O O . GLN A 1 86 ? 9.799 -7.295 -16.522 1.00 93.06 86 GLN A O 1
ATOM 706 N N . ALA A 1 87 ? 10.803 -8.264 -14.753 1.00 93.12 87 ALA A N 1
ATOM 707 C CA . ALA A 1 87 ? 9.580 -8.461 -13.990 1.00 93.12 87 ALA A CA 1
ATOM 708 C C . ALA A 1 87 ? 9.222 -7.168 -13.246 1.00 93.12 8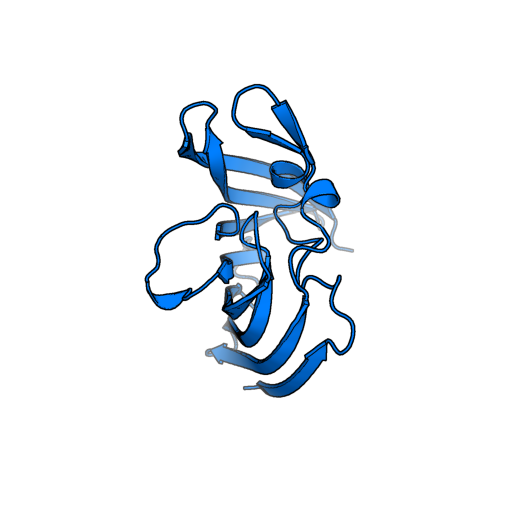7 ALA A C 1
ATOM 710 O O . ALA A 1 87 ? 10.086 -6.509 -12.675 1.00 93.12 87 ALA A O 1
ATOM 711 N N . ASN A 1 88 ? 7.939 -6.828 -13.262 1.00 94.31 88 ASN A N 1
ATOM 712 C CA . ASN A 1 88 ? 7.358 -5.682 -12.586 1.00 94.31 88 ASN A CA 1
ATOM 713 C C . ASN A 1 88 ? 6.153 -6.168 -11.776 1.00 94.31 88 ASN A C 1
ATOM 715 O O . ASN A 1 88 ? 5.049 -6.349 -12.301 1.00 94.31 88 ASN A O 1
ATOM 719 N N . GLN A 1 89 ? 6.396 -6.466 -10.509 1.00 95.81 89 GLN A N 1
ATOM 720 C CA . GLN A 1 89 ? 5.453 -7.143 -9.638 1.00 95.81 89 GLN A CA 1
ATOM 721 C C . GLN A 1 89 ? 4.987 -6.219 -8.516 1.00 95.81 89 GLN A C 1
ATOM 723 O O . GLN A 1 89 ? 5.737 -5.381 -8.024 1.00 95.81 89 GLN A O 1
ATOM 728 N N . SER A 1 90 ? 3.742 -6.394 -8.087 1.00 95.56 90 SER A N 1
ATOM 729 C CA . SER A 1 90 ? 3.166 -5.633 -6.979 1.00 95.56 90 SER A CA 1
ATOM 730 C C . SER A 1 90 ? 2.392 -6.564 -6.065 1.00 95.56 90 SER A C 1
ATOM 732 O O . SER A 1 90 ? 1.668 -7.436 -6.540 1.00 95.56 90 SER A O 1
ATOM 734 N N . PHE A 1 91 ? 2.506 -6.355 -4.762 1.00 96.62 91 PHE A N 1
ATOM 735 C CA . PHE A 1 91 ? 1.788 -7.100 -3.743 1.00 96.62 91 PHE A CA 1
ATOM 736 C C . PHE 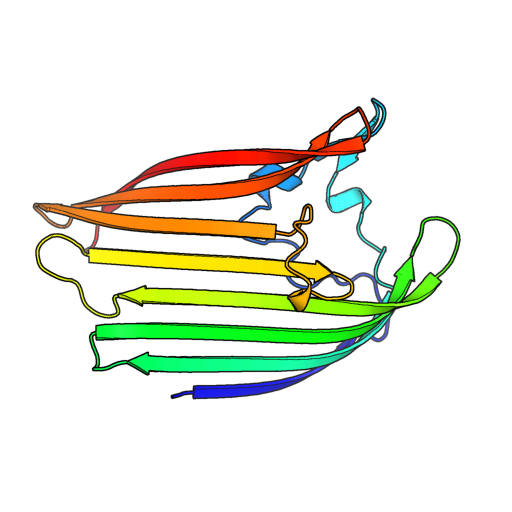A 1 91 ? 1.123 -6.140 -2.763 1.00 96.62 91 PHE A C 1
ATOM 738 O O . PHE A 1 91 ? 1.716 -5.151 -2.336 1.00 96.62 91 PHE A O 1
ATOM 745 N N . GLN A 1 92 ? -0.124 -6.425 -2.421 1.00 96.00 92 GLN A N 1
ATOM 746 C CA . GLN A 1 92 ? -0.905 -5.680 -1.447 1.00 96.00 92 GLN A CA 1
ATOM 747 C C . GLN A 1 92 ? -1.661 -6.669 -0.575 1.00 96.00 92 GLN A C 1
ATOM 749 O O . GLN A 1 92 ? -2.185 -7.673 -1.058 1.00 96.00 92 GLN A O 1
ATOM 754 N N . SER A 1 93 ? -1.732 -6.370 0.713 1.00 96.69 93 SER A N 1
ATOM 755 C CA . SER A 1 93 ? -2.494 -7.147 1.674 1.00 96.69 93 SER A CA 1
ATOM 756 C C . SER A 1 93 ? -3.126 -6.244 2.716 1.00 96.69 93 SER A C 1
ATOM 758 O O . SER A 1 93 ? -2.548 -5.242 3.143 1.00 96.69 93 SER A O 1
ATOM 760 N N . GLU A 1 94 ? -4.326 -6.616 3.128 1.00 97.25 94 GLU A N 1
ATOM 761 C CA . GLU A 1 94 ? -5.111 -5.875 4.091 1.00 97.25 94 GLU A CA 1
ATOM 762 C C . GLU A 1 94 ? -5.918 -6.835 4.958 1.00 97.25 94 GLU A C 1
ATOM 764 O O . GLU A 1 94 ? -6.556 -7.765 4.466 1.00 97.25 94 GLU A O 1
ATOM 769 N N . LEU A 1 95 ? -5.916 -6.579 6.262 1.00 97.62 95 LEU A N 1
ATOM 770 C CA . LEU A 1 95 ? -6.742 -7.276 7.236 1.00 97.62 95 LEU A CA 1
ATOM 771 C C . LEU A 1 95 ? -7.419 -6.238 8.117 1.00 97.62 95 LEU A C 1
ATOM 773 O O . LEU A 1 95 ? -6.744 -5.384 8.682 1.00 97.62 95 LEU A O 1
ATOM 777 N N . GLY A 1 96 ? -8.729 -6.321 8.303 1.00 97.56 96 GLY A N 1
ATOM 778 C CA . GLY A 1 96 ? -9.402 -5.398 9.206 1.00 97.56 96 GLY A CA 1
ATOM 779 C C . GLY A 1 96 ? -10.766 -5.849 9.687 1.00 97.56 96 GLY A C 1
ATOM 780 O O . GLY A 1 96 ? -11.309 -6.856 9.240 1.00 97.56 96 GLY A O 1
ATOM 781 N N . LEU A 1 97 ? -11.323 -5.091 10.625 1.00 96.62 97 LEU A N 1
ATOM 782 C CA . LEU A 1 97 ? -12.675 -5.293 11.133 1.00 96.62 97 LEU A CA 1
ATOM 783 C C . LEU A 1 97 ? -13.717 -4.955 10.062 1.00 96.62 97 LEU A C 1
ATOM 785 O O . LEU A 1 97 ? -13.697 -3.875 9.478 1.00 96.62 97 LEU A O 1
ATOM 789 N N . LYS A 1 98 ? -14.679 -5.859 9.864 1.00 94.44 98 LYS A N 1
ATOM 790 C CA . LYS A 1 98 ? -15.910 -5.606 9.098 1.00 94.44 98 LYS A CA 1
ATOM 791 C C . LYS A 1 98 ? -17.024 -5.011 9.938 1.00 94.44 98 LYS A C 1
ATOM 793 O O . LYS A 1 98 ? -17.928 -4.380 9.398 1.00 94.44 98 LYS A O 1
ATOM 798 N N . LYS A 1 99 ? -17.001 -5.281 11.240 1.00 92.56 99 LYS A N 1
ATOM 799 C CA . LYS A 1 99 ? -17.987 -4.796 12.202 1.00 92.56 99 LYS A CA 1
ATOM 800 C C . LYS A 1 99 ? -17.261 -4.177 13.379 1.00 92.56 99 LYS A C 1
ATOM 802 O O . LYS A 1 99 ? -16.246 -4.702 13.830 1.00 92.56 99 LYS A O 1
ATOM 807 N N . SER A 1 100 ? -17.805 -3.075 13.873 1.00 91.62 100 SER A N 1
ATOM 808 C CA . SER A 1 100 ? -17.283 -2.412 15.059 1.00 91.62 100 SER A CA 1
ATOM 809 C C . SER A 1 100 ? -17.424 -3.307 16.290 1.00 91.62 100 SER A C 1
ATOM 811 O O . SER A 1 100 ? -18.413 -4.028 16.432 1.00 91.62 100 SER A O 1
ATOM 813 N N . ILE A 1 101 ? -16.448 -3.234 17.191 1.00 92.94 101 ILE A N 1
ATOM 814 C CA . ILE A 1 101 ? -16.453 -3.948 18.469 1.00 92.94 101 ILE A CA 1
ATOM 815 C C . ILE A 1 101 ? -16.368 -2.903 19.578 1.00 92.94 101 ILE A C 1
ATOM 817 O O . ILE A 1 101 ? -15.335 -2.253 19.744 1.00 92.94 101 ILE A O 1
ATOM 821 N N . SER A 1 102 ? -17.443 -2.746 20.357 1.00 92.56 102 SER A N 1
ATOM 822 C CA . SER A 1 102 ? -17.534 -1.685 21.372 1.00 92.56 102 SER A CA 1
ATOM 823 C C . SER A 1 102 ? -17.244 -0.309 20.740 1.00 92.56 102 SER A C 1
ATOM 825 O O . SER A 1 102 ? -17.802 0.012 19.691 1.00 92.56 102 SER A O 1
ATOM 827 N N . LYS A 1 103 ? -16.352 0.489 21.337 1.00 94.00 103 LYS A N 1
ATOM 828 C CA . LYS A 1 103 ? -15.910 1.784 20.803 1.00 94.00 103 LYS A CA 1
ATOM 829 C C . LYS A 1 103 ? -14.950 1.671 19.614 1.00 94.00 103 LYS A C 1
ATOM 831 O O . LYS A 1 103 ? -14.657 2.684 18.995 1.00 94.00 103 LYS A O 1
ATOM 836 N N . ILE A 1 104 ? -14.435 0.490 19.272 1.00 95.25 104 ILE A N 1
ATOM 837 C CA . ILE A 1 104 ? -13.517 0.333 18.136 1.00 95.25 104 ILE A CA 1
ATOM 838 C C . ILE A 1 104 ? -14.351 0.233 16.860 1.00 95.25 104 ILE A C 1
ATOM 840 O O . ILE A 1 104 ? -14.942 -0.808 16.567 1.00 95.25 104 ILE A O 1
ATOM 844 N N . LYS A 1 105 ? -14.403 1.324 16.095 1.00 94.62 105 LYS A N 1
ATOM 845 C CA . LYS A 1 105 ? -15.109 1.379 14.810 1.00 94.62 105 LYS A CA 1
ATOM 846 C C . LYS A 1 105 ? -14.315 0.730 13.692 1.00 94.62 105 LYS A C 1
ATOM 848 O O . LYS A 1 105 ? -14.890 -0.026 12.914 1.00 94.62 105 LYS A O 1
ATOM 853 N N . THR A 1 106 ? -13.010 0.983 13.675 1.00 94.50 106 THR A N 1
ATOM 854 C CA . THR A 1 106 ? -12.087 0.503 12.647 1.00 94.50 106 THR A CA 1
ATOM 855 C C . THR A 1 106 ? -10.847 -0.058 13.320 1.00 94.50 106 THR A C 1
ATOM 857 O O . THR A 1 106 ? -10.284 0.568 14.212 1.00 94.50 106 THR A O 1
ATOM 860 N N . ALA A 1 107 ? -10.391 -1.217 12.870 1.00 97.19 107 ALA A N 1
ATOM 861 C CA . ALA A 1 107 ? -9.035 -1.688 13.108 1.00 97.19 107 ALA A CA 1
ATOM 862 C C . ALA A 1 107 ? -8.580 -2.358 11.818 1.00 97.19 107 ALA A C 1
ATOM 864 O O . ALA A 1 107 ? -9.265 -3.255 11.330 1.00 97.19 107 ALA A O 1
ATOM 865 N N . LYS A 1 108 ? -7.491 -1.871 11.230 1.00 97.44 108 LYS A N 1
ATOM 866 C CA . LYS A 1 108 ? -7.007 -2.298 9.919 1.00 97.44 108 LYS A CA 1
ATOM 867 C C . LYS A 1 108 ? -5.489 -2.358 9.927 1.00 97.44 108 LYS A C 1
ATOM 869 O O . LYS A 1 108 ? -4.853 -1.407 10.361 1.00 97.44 108 LYS A O 1
ATOM 874 N N . LEU A 1 109 ? -4.939 -3.455 9.436 1.00 97.75 109 LEU A N 1
ATOM 875 C CA . LEU A 1 109 ? -3.536 -3.665 9.114 1.00 97.75 109 LEU A CA 1
ATOM 876 C C . LEU A 1 109 ? -3.403 -3.662 7.596 1.00 97.75 109 LEU A C 1
ATOM 878 O O . LEU A 1 109 ? -4.263 -4.206 6.901 1.00 97.75 109 LEU A O 1
ATOM 882 N N . PHE A 1 110 ? -2.336 -3.066 7.086 1.00 96.12 110 PHE A N 1
ATOM 883 C CA . PHE A 1 110 ? -2.067 -3.045 5.656 1.00 96.12 110 PHE A CA 1
ATOM 884 C C . PHE A 1 110 ? -0.573 -3.170 5.379 1.00 96.12 110 PHE A C 1
ATOM 886 O O . PHE A 1 110 ? 0.264 -2.663 6.131 1.00 96.12 110 PHE A O 1
ATOM 893 N N . TYR A 1 111 ? -0.260 -3.841 4.278 1.00 95.69 111 TYR A N 1
ATOM 894 C CA . TYR A 1 111 ? 1.070 -3.921 3.696 1.00 95.69 111 TYR A CA 1
ATOM 895 C C . TYR A 1 111 ? 0.948 -3.804 2.182 1.00 95.69 111 TYR A C 1
ATOM 897 O O . TYR A 1 111 ? 0.070 -4.411 1.569 1.00 95.69 111 TYR A O 1
ATOM 905 N N . GLN A 1 112 ? 1.852 -3.055 1.577 1.00 94.50 112 GLN A N 1
ATOM 906 C CA . GLN A 1 112 ? 1.936 -2.866 0.146 1.00 94.50 112 GLN A CA 1
ATOM 907 C C . GLN A 1 112 ? 3.400 -2.790 -0.267 1.00 94.50 112 GLN A C 1
ATOM 909 O O . GLN A 1 112 ? 4.202 -2.137 0.389 1.00 94.50 112 GLN A O 1
ATOM 914 N N . GLN A 1 113 ? 3.717 -3.386 -1.408 1.00 93.88 113 GLN A N 1
ATOM 915 C CA . GLN A 1 113 ? 4.955 -3.166 -2.133 1.00 93.88 113 GLN A CA 1
ATOM 916 C C . GLN A 1 113 ? 4.644 -3.161 -3.626 1.00 93.88 113 GLN A C 1
ATOM 918 O O . GLN A 1 113 ? 4.055 -4.110 -4.143 1.00 93.88 113 GLN A O 1
ATOM 923 N N . LEU A 1 114 ? 4.973 -2.071 -4.319 1.00 92.38 114 LEU A N 1
ATOM 924 C CA . LEU A 1 114 ? 4.579 -1.875 -5.717 1.00 92.38 114 LEU A CA 1
ATOM 925 C C . LEU A 1 114 ? 5.777 -1.842 -6.655 1.00 92.38 114 LEU A C 1
ATOM 927 O O . LEU A 1 114 ? 6.810 -1.264 -6.331 1.00 92.38 114 LEU A O 1
ATOM 931 N N . ASN A 1 115 ? 5.574 -2.364 -7.856 1.00 91.69 115 ASN A N 1
ATOM 932 C CA . ASN A 1 115 ? 6.464 -2.214 -8.997 1.00 91.69 115 ASN A CA 1
ATOM 933 C C . ASN A 1 115 ? 7.922 -2.654 -8.732 1.00 91.69 115 ASN A C 1
ATOM 935 O O . ASN A 1 115 ? 8.874 -1.967 -9.106 1.00 91.69 115 ASN A O 1
ATOM 939 N N . VAL A 1 116 ? 8.094 -3.793 -8.054 1.00 92.94 116 VAL A N 1
ATOM 940 C CA . VAL A 1 116 ? 9.390 -4.388 -7.684 1.00 92.94 116 VAL A CA 1
ATOM 941 C C . VAL A 1 116 ? 9.670 -5.673 -8.473 1.00 92.94 116 VAL A C 1
ATOM 943 O O . VAL A 1 116 ? 8.731 -6.296 -8.972 1.00 92.94 116 VAL A O 1
ATOM 946 N N . PRO A 1 117 ? 10.934 -6.128 -8.573 1.00 93.19 117 PRO A N 1
ATOM 947 C CA . PRO A 1 117 ? 11.256 -7.389 -9.241 1.00 93.19 117 PRO A CA 1
ATOM 948 C C . PRO A 1 117 ? 10.561 -8.600 -8.609 1.00 93.19 117 PRO A C 1
ATOM 950 O O . PRO A 1 117 ? 10.027 -9.441 -9.338 1.00 93.19 117 PRO A O 1
ATOM 953 N N . ASN A 1 118 ? 10.536 -8.669 -7.273 1.00 94.31 118 ASN A N 1
ATOM 954 C CA . ASN A 1 118 ? 9.921 -9.751 -6.510 1.00 94.31 118 ASN A CA 1
ATOM 955 C C . ASN A 1 118 ? 9.465 -9.273 -5.111 1.00 94.31 118 ASN A C 1
ATOM 957 O O . ASN A 1 118 ? 10.301 -9.064 -4.238 1.00 94.31 118 ASN A O 1
ATOM 961 N N . PRO A 1 119 ? 8.154 -9.132 -4.847 1.00 94.81 119 PRO A N 1
ATOM 962 C CA . PRO A 1 119 ? 7.660 -8.668 -3.550 1.00 94.81 119 PRO A CA 1
ATOM 963 C C . PRO A 1 119 ? 7.704 -9.746 -2.454 1.00 94.81 119 PRO A C 1
ATOM 965 O O . PRO A 1 119 ? 7.417 -9.460 -1.296 1.00 94.81 119 PRO A O 1
ATOM 968 N N . PHE A 1 120 ? 8.030 -10.995 -2.801 1.00 94.69 120 PHE A N 1
ATOM 969 C CA . PHE A 1 120 ? 8.085 -12.116 -1.857 1.00 94.69 120 PHE A CA 1
ATOM 970 C C . PHE A 1 120 ? 9.489 -12.377 -1.302 1.00 94.69 120 PHE A C 1
ATOM 972 O O . PHE A 1 120 ? 9.665 -13.288 -0.497 1.00 94.69 120 PHE A O 1
ATOM 979 N N . GLU A 1 121 ? 10.479 -11.578 -1.703 1.00 93.62 121 GLU A N 1
ATOM 980 C CA . GLU A 1 121 ? 11.762 -11.479 -0.996 1.00 93.62 121 GLU A CA 1
ATOM 981 C C . GLU A 1 121 ? 11.626 -10.670 0.302 1.00 93.62 121 GLU A C 1
ATOM 983 O O . GLU A 1 121 ? 12.464 -10.785 1.190 1.00 93.62 121 GLU A O 1
ATOM 988 N N . PHE A 1 122 ? 10.540 -9.896 0.441 1.00 88.56 122 PHE A N 1
ATOM 989 C CA . PHE A 1 122 ? 10.257 -9.035 1.594 1.00 88.56 122 PHE A CA 1
ATOM 990 C C . PHE A 1 122 ? 11.387 -8.047 1.926 1.00 88.56 122 PHE A C 1
ATOM 992 O O . PHE A 1 122 ? 11.449 -7.513 3.035 1.00 88.56 122 PHE A O 1
ATOM 999 N N . GLU A 1 123 ? 12.244 -7.755 0.949 1.00 93.50 123 GLU A N 1
ATOM 1000 C CA . GLU A 1 123 ? 13.218 -6.675 1.013 1.00 93.50 123 GLU A CA 1
ATOM 1001 C C . GLU A 1 123 ? 12.494 -5.347 0.818 1.00 93.50 123 GLU A C 1
ATOM 1003 O O . GLU A 1 123 ? 11.778 -5.151 -0.166 1.00 93.50 123 GLU A O 1
ATOM 1008 N N . PHE A 1 124 ? 12.633 -4.435 1.778 1.00 92.25 124 PHE A N 1
ATOM 1009 C CA . PHE A 1 124 ? 11.944 -3.154 1.716 1.00 92.25 124 PHE A CA 1
ATOM 1010 C C . PHE A 1 124 ? 12.498 -2.284 0.588 1.00 92.25 124 PHE A C 1
ATOM 1012 O O . PHE A 1 124 ? 13.702 -2.211 0.364 1.00 92.25 124 PHE A O 1
ATOM 1019 N N . THR A 1 125 ? 11.599 -1.594 -0.104 1.00 89.94 125 THR A N 1
ATOM 1020 C CA . THR A 1 125 ? 11.904 -0.653 -1.185 1.00 89.94 125 THR A CA 1
ATOM 1021 C C . THR A 1 125 ? 11.202 0.674 -0.921 1.00 89.94 125 THR A C 1
ATOM 1023 O O . THR A 1 125 ? 10.332 0.763 -0.057 1.00 89.94 125 THR A O 1
ATOM 1026 N N . GLU A 1 126 ? 11.510 1.713 -1.701 1.00 86.38 126 GLU A N 1
ATOM 1027 C CA . GLU A 1 126 ? 10.812 3.011 -1.606 1.00 86.38 126 GLU A CA 1
ATOM 1028 C C . GLU A 1 126 ? 9.289 2.900 -1.821 1.00 86.38 126 GLU A C 1
ATOM 1030 O O . GLU A 1 126 ? 8.518 3.730 -1.352 1.00 86.38 126 GLU A O 1
ATOM 1035 N N . SER A 1 127 ? 8.842 1.843 -2.504 1.00 87.94 127 SER A N 1
ATO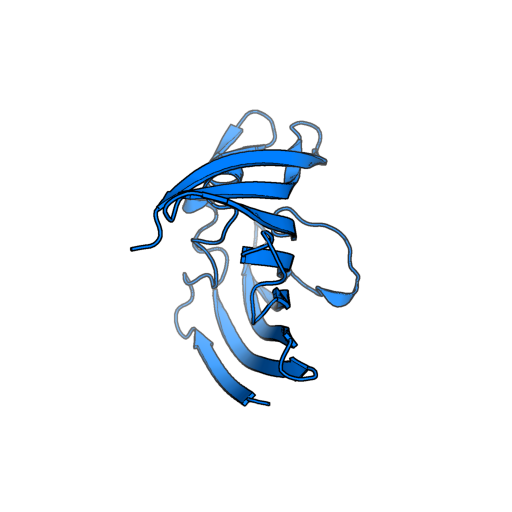M 1036 C CA . SER A 1 127 ? 7.429 1.536 -2.730 1.00 87.94 127 SER A CA 1
ATOM 1037 C C . SER A 1 127 ? 6.788 0.680 -1.632 1.00 87.94 127 SER A C 1
ATOM 1039 O O . SER A 1 127 ? 5.599 0.355 -1.735 1.00 87.94 127 SER A O 1
ATOM 1041 N N . THR A 1 128 ? 7.549 0.282 -0.605 1.00 9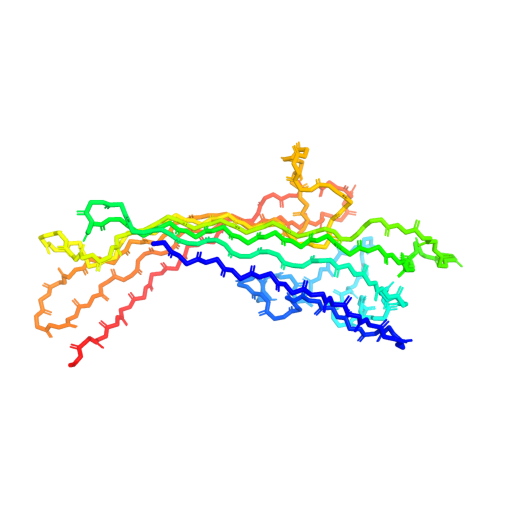2.25 128 THR A N 1
ATOM 1042 C CA . THR A 1 128 ? 7.031 -0.460 0.543 1.00 92.25 128 THR A CA 1
ATOM 1043 C C . THR A 1 128 ? 6.305 0.474 1.503 1.00 92.25 128 THR A C 1
ATOM 1045 O O . THR A 1 128 ? 6.839 1.477 1.976 1.00 92.25 128 THR A O 1
ATOM 1048 N N . VAL A 1 129 ? 5.088 0.080 1.857 1.00 92.81 129 VAL A N 1
ATOM 1049 C CA . VAL A 1 129 ? 4.210 0.784 2.784 1.00 92.81 129 VAL A CA 1
ATOM 1050 C C . VAL A 1 129 ? 3.624 -0.237 3.730 1.00 92.81 129 VAL A C 1
ATOM 1052 O O . VAL A 1 129 ? 3.066 -1.241 3.295 1.00 92.81 129 VAL A O 1
ATOM 1055 N N . MET A 1 130 ? 3.704 0.019 5.026 1.00 95.25 130 MET A N 1
ATOM 1056 C CA . MET A 1 130 ? 3.052 -0.841 6.003 1.00 95.25 130 MET A CA 1
ATOM 1057 C C . MET A 1 130 ? 2.582 -0.054 7.201 1.00 95.25 130 MET A C 1
ATOM 1059 O O . MET A 1 130 ? 3.176 0.958 7.569 1.00 95.25 130 MET A O 1
ATOM 1063 N N . GLY A 1 131 ? 1.514 -0.517 7.828 1.00 96.19 131 GLY A N 1
ATOM 1064 C CA . GLY A 1 131 ? 0.957 0.223 8.937 1.00 96.19 131 GLY A CA 1
ATOM 1065 C C . GLY A 1 131 ? -0.352 -0.328 9.441 1.00 96.19 131 GLY A C 1
ATOM 1066 O O . GLY A 1 131 ? -0.794 -1.426 9.090 1.00 96.19 131 GLY A O 1
ATOM 1067 N N . TYR A 1 132 ? -0.963 0.475 10.299 1.00 96.88 132 TYR A N 1
ATOM 1068 C CA . TYR A 1 132 ? -2.256 0.177 10.866 1.00 96.88 132 TYR A CA 1
ATOM 1069 C C . TYR A 1 132 ? -3.082 1.439 11.083 1.00 96.88 132 TYR A C 1
ATOM 1071 O O . TYR A 1 132 ? -2.560 2.536 11.280 1.00 96.88 132 TYR A O 1
ATOM 1079 N N . ARG A 1 133 ? -4.401 1.266 11.067 1.00 96.50 133 ARG A N 1
ATOM 1080 C CA . ARG A 1 133 ? -5.385 2.302 11.369 1.00 96.50 133 ARG A CA 1
ATOM 1081 C C . ARG A 1 133 ? -6.339 1.805 12.440 1.00 96.50 133 ARG A C 1
ATOM 1083 O O . ARG A 1 133 ? -6.921 0.731 12.291 1.00 96.50 133 ARG A O 1
ATOM 1090 N N . ILE A 1 134 ? -6.529 2.606 13.481 1.00 97.25 134 ILE A N 1
ATOM 1091 C CA . ILE A 1 134 ? -7.483 2.366 14.564 1.00 97.25 134 ILE A CA 1
ATOM 1092 C C . ILE A 1 134 ? -8.439 3.556 14.620 1.00 97.25 134 ILE A C 1
ATOM 1094 O O . ILE A 1 134 ? -8.002 4.699 14.680 1.00 97.25 134 ILE A O 1
ATOM 1098 N N . GLY A 1 135 ? -9.740 3.287 14.592 1.00 96.94 135 GLY A N 1
ATOM 1099 C CA . GLY A 1 135 ? -10.797 4.282 14.748 1.00 96.94 135 GLY A CA 1
ATOM 1100 C C . GLY A 1 135 ? -11.559 4.030 16.041 1.00 96.94 135 GLY A C 1
ATOM 1101 O O . GLY A 1 135 ? -12.152 2.959 16.187 1.00 96.94 135 GLY A O 1
ATOM 1102 N N . ILE A 1 136 ? -11.553 4.991 16.964 1.00 96.62 136 ILE A N 1
ATOM 1103 C CA . ILE A 1 136 ? -12.236 4.899 18.261 1.00 96.62 136 ILE A CA 1
ATOM 1104 C C . ILE A 1 136 ? -13.393 5.897 18.306 1.00 96.62 136 ILE A C 1
ATOM 1106 O O . ILE A 1 136 ? -13.210 7.088 18.076 1.00 96.62 136 ILE A O 1
ATOM 1110 N N . GLU A 1 137 ? -14.586 5.419 18.636 1.00 95.38 137 GLU A N 1
ATOM 1111 C CA . GLU A 1 137 ? -15.768 6.237 18.879 1.00 95.38 137 GLU A CA 1
ATOM 1112 C C . GLU A 1 137 ? -15.640 7.000 20.196 1.00 95.38 137 GLU A C 1
ATOM 1114 O O . GLU A 1 137 ? -15.494 6.412 21.273 1.00 95.38 137 GLU A O 1
ATOM 1119 N N . LEU A 1 138 ? -15.719 8.324 20.096 1.00 91.75 138 LEU A N 1
ATOM 1120 C CA . LEU A 1 138 ? -15.687 9.227 21.245 1.00 91.75 138 LEU A CA 1
ATOM 1121 C C . LEU A 1 138 ? -17.097 9.481 21.802 1.00 91.75 138 LEU A C 1
ATOM 1123 O O . LEU A 1 138 ? -17.256 9.651 23.009 1.00 91.75 138 LEU A O 1
ATOM 1127 N N . GLY A 1 139 ? -18.114 9.445 20.935 1.00 86.19 139 GLY A N 1
ATOM 1128 C CA . GLY A 1 139 ? -19.519 9.715 21.249 1.00 86.19 139 GLY A CA 1
ATOM 1129 C C . GLY A 1 139 ? -20.171 10.588 20.175 1.00 86.19 139 GLY A C 1
ATOM 1130 O O . GLY A 1 139 ? -19.472 11.230 19.395 1.00 86.19 139 GLY A O 1
ATOM 1131 N N . SER A 1 140 ? -21.505 10.600 20.112 1.00 87.25 140 SER A N 1
ATOM 1132 C CA . SER A 1 140 ? -22.274 11.475 19.205 1.00 87.25 140 SER A CA 1
ATOM 1133 C C . SER A 1 140 ? -21.846 11.400 17.727 1.00 87.25 140 SER A C 1
ATOM 1135 O O . SER A 1 140 ? -21.804 12.415 17.039 1.00 87.25 140 SER A O 1
ATOM 1137 N N . GLY A 1 141 ? -21.477 10.206 17.246 1.00 86.75 141 GLY A N 1
ATOM 1138 C CA . GLY A 1 141 ? -21.028 9.997 15.863 1.00 86.75 141 GLY A CA 1
ATOM 1139 C C . GLY A 1 141 ? -19.598 10.468 15.561 1.00 86.75 141 GLY A C 1
ATOM 1140 O O . GLY A 1 141 ? -19.172 10.401 14.412 1.00 86.75 141 GLY A O 1
ATOM 1141 N N . MET A 1 142 ? -18.828 10.922 16.555 1.00 94.81 142 MET A N 1
ATOM 1142 C CA . MET A 1 142 ? -17.417 11.280 16.385 1.00 94.81 142 MET A CA 1
ATOM 1143 C C . MET A 1 142 ? -16.507 10.058 16.501 1.00 94.81 142 MET A C 1
ATOM 1145 O O . MET A 1 142 ? -16.584 9.297 17.472 1.00 94.81 142 MET A O 1
ATOM 1149 N N . VAL A 1 143 ? -15.578 9.926 15.556 1.00 96.12 143 VAL A N 1
ATOM 1150 C CA . VAL A 1 143 ? -14.549 8.882 15.539 1.00 96.12 143 VAL A CA 1
ATOM 1151 C C . VAL A 1 143 ? -13.168 9.520 15.453 1.00 96.12 143 VAL A C 1
ATOM 1153 O O . VAL A 1 143 ? -12.871 10.249 14.505 1.00 96.12 143 VAL A O 1
ATOM 1156 N N . LEU A 1 144 ? -12.315 9.209 16.429 1.00 96.19 144 LEU A N 1
ATOM 1157 C CA . LEU A 1 144 ? -10.893 9.527 16.416 1.00 96.19 144 LEU A CA 1
ATOM 1158 C C . LEU A 1 144 ? -10.144 8.447 15.634 1.00 96.19 144 LEU A C 1
ATOM 1160 O O . LEU A 1 144 ? -10.088 7.294 16.065 1.00 96.19 144 LEU A O 1
ATOM 1164 N N . ASN A 1 145 ? -9.565 8.819 14.500 1.00 96.31 145 ASN A N 1
ATOM 1165 C CA . ASN A 1 145 ? -8.730 7.958 13.679 1.00 96.31 145 ASN A CA 1
ATOM 1166 C C . ASN A 1 145 ? -7.261 8.187 14.014 1.00 96.31 145 ASN A C 1
ATOM 1168 O O . ASN A 1 145 ? -6.731 9.284 13.863 1.00 96.31 145 ASN A O 1
ATOM 1172 N N . TYR A 1 146 ? -6.602 7.112 14.417 1.00 96.56 146 TYR A N 1
ATOM 1173 C CA . TYR A 1 146 ? -5.163 7.024 14.560 1.00 96.56 146 TYR A CA 1
ATOM 1174 C C . TYR A 1 146 ? -4.618 6.155 13.428 1.00 96.56 146 TYR A C 1
ATOM 1176 O O . TYR A 1 146 ? -4.995 4.987 13.307 1.00 96.56 146 TYR A O 1
ATOM 1184 N N . THR A 1 147 ? -3.743 6.707 12.593 1.00 95.88 147 THR A N 1
ATOM 1185 C CA . THR A 1 147 ? -3.055 5.961 11.532 1.00 95.88 147 THR A CA 1
ATOM 1186 C C . THR A 1 147 ? -1.558 6.015 11.778 1.00 95.88 147 THR A C 1
ATOM 1188 O O . THR A 1 147 ? -0.978 7.097 11.821 1.00 95.88 147 THR A O 1
ATOM 1191 N N . TYR A 1 148 ? -0.932 4.851 11.894 1.00 95.81 148 TYR A N 1
ATOM 1192 C CA . TYR A 1 148 ? 0.516 4.712 11.853 1.00 95.81 148 TYR A CA 1
ATOM 1193 C C . TYR A 1 148 ? 0.917 4.094 10.519 1.00 95.81 148 TYR A C 1
ATOM 1195 O O . TYR A 1 148 ? 0.354 3.077 10.111 1.00 95.81 148 TYR A O 1
ATOM 1203 N N . GLN A 1 149 ? 1.905 4.686 9.859 1.00 93.81 149 GLN A N 1
ATOM 1204 C CA . GLN A 1 149 ? 2.443 4.195 8.599 1.00 93.81 149 GLN A CA 1
ATOM 1205 C C . GLN A 1 149 ? 3.966 4.289 8.614 1.00 93.81 149 GLN A C 1
ATOM 1207 O O . GLN A 1 149 ? 4.535 5.305 9.005 1.00 93.81 149 GLN A O 1
ATOM 1212 N N . ARG A 1 150 ? 4.629 3.234 8.151 1.00 94.00 150 ARG A N 1
ATOM 1213 C CA . ARG A 1 150 ? 6.052 3.215 7.836 1.00 94.00 150 ARG A CA 1
ATOM 1214 C C . ARG A 1 150 ? 6.223 3.102 6.329 1.00 94.00 150 ARG A C 1
ATOM 1216 O O . ARG A 1 150 ? 5.603 2.259 5.683 1.00 94.00 150 ARG A O 1
ATOM 1223 N N . THR A 1 151 ? 7.069 3.974 5.812 1.00 92.12 151 THR A N 1
ATOM 1224 C CA . THR A 1 151 ? 7.474 4.067 4.408 1.00 92.12 151 THR A CA 1
ATOM 1225 C C . THR A 1 151 ? 8.993 4.088 4.347 1.00 92.12 151 THR A C 1
ATOM 1227 O O . THR A 1 151 ? 9.637 4.142 5.398 1.00 92.12 151 THR A O 1
ATOM 1230 N N . PHE A 1 152 ? 9.568 4.053 3.152 1.00 88.75 152 PHE A N 1
ATOM 1231 C CA . PHE A 1 152 ? 11.013 4.079 2.980 1.00 88.75 152 PHE A CA 1
ATOM 1232 C C . PHE A 1 152 ? 11.398 5.083 1.903 1.00 88.75 152 PHE A C 1
ATOM 1234 O O . PHE A 1 152 ? 10.670 5.261 0.929 1.00 88.75 152 PHE A O 1
ATOM 1241 N N . ARG A 1 153 ? 12.538 5.743 2.082 1.00 85.25 153 ARG A N 1
ATOM 1242 C CA . ARG A 1 153 ? 13.108 6.670 1.100 1.00 85.25 153 ARG A CA 1
ATOM 1243 C C . ARG A 1 153 ? 14.604 6.434 0.976 1.00 85.25 153 ARG A C 1
ATOM 1245 O O . ARG A 1 153 ? 15.233 6.038 1.957 1.00 85.25 153 ARG A O 1
ATOM 1252 N N . MET A 1 154 ? 15.174 6.722 -0.186 1.00 82.56 154 MET A N 1
ATOM 1253 C CA . MET A 1 154 ? 16.626 6.755 -0.321 1.00 82.56 154 MET A CA 1
ATOM 1254 C C . MET A 1 154 ? 17.211 8.007 0.353 1.00 82.56 154 MET A C 1
ATOM 1256 O O . MET A 1 154 ? 16.714 9.118 0.150 1.00 82.56 154 MET A O 1
ATOM 1260 N N . SER A 1 155 ? 18.253 7.823 1.161 1.00 78.44 155 SER A N 1
ATOM 1261 C CA . SER A 1 155 ? 19.060 8.900 1.735 1.00 78.44 155 SER A CA 1
ATOM 1262 C C . SER A 1 155 ? 20.007 9.496 0.694 1.00 78.44 155 SER A C 1
ATOM 1264 O O . SER A 1 155 ? 20.280 8.890 -0.346 1.00 78.44 155 SER A O 1
ATOM 1266 N N . SER A 1 156 ? 20.571 10.665 1.001 1.00 74.25 156 SER A N 1
ATOM 1267 C CA . SER A 1 156 ? 21.617 11.294 0.182 1.00 74.25 156 SER A CA 1
ATOM 1268 C C . SER A 1 156 ? 22.834 10.382 -0.006 1.00 74.25 156 SER A C 1
ATOM 1270 O O . SER A 1 156 ? 23.472 10.442 -1.056 1.00 74.25 156 SER A O 1
ATOM 1272 N N . ASP A 1 157 ? 23.101 9.519 0.978 1.00 77.44 157 ASP A N 1
ATOM 1273 C CA . ASP A 1 157 ? 24.235 8.590 1.006 1.00 77.44 157 ASP A CA 1
ATOM 1274 C C . ASP A 1 157 ? 23.925 7.238 0.330 1.00 77.44 157 ASP A C 1
ATOM 1276 O O . ASP A 1 157 ? 24.769 6.346 0.294 1.00 77.44 157 ASP A O 1
ATOM 1280 N N . GLY A 1 158 ? 22.722 7.076 -0.240 1.00 77.25 158 GLY A N 1
AT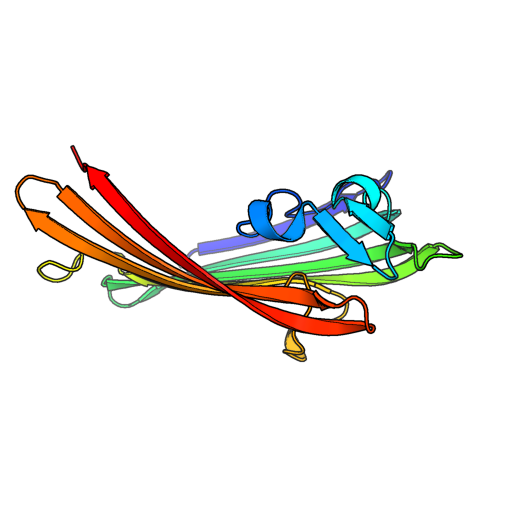OM 1281 C CA . GLY A 1 158 ? 22.309 5.854 -0.939 1.00 77.25 158 GLY A CA 1
ATOM 1282 C C . GLY A 1 158 ? 21.822 4.724 -0.026 1.00 77.25 158 GLY A C 1
ATOM 1283 O O . GLY A 1 158 ? 21.650 3.599 -0.492 1.00 77.25 158 GLY A O 1
ATOM 1284 N N . GLU A 1 159 ? 21.587 5.006 1.256 1.00 85.56 159 GLU A N 1
ATOM 1285 C CA . GLU A 1 159 ? 20.977 4.061 2.195 1.00 85.56 159 GLU A CA 1
ATOM 1286 C C . GLU A 1 159 ? 19.451 4.203 2.233 1.00 85.56 159 GLU A C 1
ATOM 1288 O O . GLU A 1 159 ? 18.908 5.303 2.128 1.00 85.56 159 GLU A O 1
ATOM 1293 N N . LEU A 1 160 ? 18.741 3.086 2.412 1.00 87.00 160 LEU A N 1
ATOM 1294 C CA . LEU A 1 160 ? 17.287 3.091 2.539 1.00 87.00 160 LEU A CA 1
ATOM 1295 C C . LEU A 1 160 ? 16.872 3.425 3.980 1.00 87.00 160 LEU A C 1
ATOM 1297 O O . LEU A 1 160 ? 17.052 2.623 4.897 1.00 87.00 160 LEU A O 1
ATOM 1301 N N . GLU A 1 161 ? 16.250 4.584 4.175 1.00 90.19 161 GLU A N 1
ATOM 1302 C CA . GLU A 1 161 ? 15.820 5.068 5.486 1.00 90.19 161 GLU A CA 1
ATOM 1303 C C . GLU A 1 161 ? 14.318 4.852 5.719 1.00 90.19 161 GLU A C 1
ATOM 1305 O O . GLU A 1 161 ? 13.498 5.226 4.869 1.00 90.19 161 GLU A O 1
ATOM 1310 N N . PRO A 1 162 ? 13.908 4.326 6.890 1.00 92.00 162 PRO A N 1
ATOM 1311 C CA . PRO A 1 162 ? 12.503 4.257 7.257 1.00 92.00 162 PRO A CA 1
ATOM 1312 C C . PRO A 1 162 ? 11.965 5.639 7.652 1.00 92.00 162 PRO A C 1
ATOM 1314 O O . PRO A 1 162 ? 12.514 6.324 8.515 1.00 92.00 162 PRO A O 1
ATOM 1317 N N . VAL A 1 163 ? 10.811 6.007 7.103 1.00 90.88 163 VAL A N 1
ATOM 1318 C CA . VAL A 1 163 ? 10.061 7.214 7.467 1.00 90.88 163 VAL A CA 1
ATOM 1319 C C . VAL A 1 163 ? 8.759 6.803 8.140 1.00 90.88 163 VAL A C 1
ATOM 1321 O O . VAL A 1 163 ? 7.894 6.163 7.534 1.00 90.88 163 VAL A O 1
ATOM 1324 N N . ASN A 1 164 ? 8.629 7.172 9.413 1.00 93.56 164 ASN A N 1
ATOM 1325 C CA . ASN A 1 164 ? 7.457 6.896 10.235 1.00 93.56 164 ASN A CA 1
ATOM 1326 C C . ASN A 1 164 ? 6.505 8.092 10.219 1.00 93.56 164 ASN A C 1
ATOM 1328 O O . ASN A 1 164 ? 6.905 9.215 10.516 1.00 93.56 164 ASN A O 1
ATOM 1332 N N . LEU A 1 165 ? 5.237 7.831 9.934 1.00 91.75 165 LEU A N 1
ATOM 1333 C CA . LEU A 1 165 ? 4.175 8.820 9.842 1.00 91.75 165 LEU A CA 1
ATOM 1334 C C . LEU A 1 165 ? 3.083 8.445 10.834 1.00 91.75 165 LEU A C 1
ATOM 1336 O O . LEU A 1 165 ? 2.673 7.287 10.920 1.00 91.75 165 LEU A O 1
ATOM 1340 N N . THR A 1 166 ? 2.620 9.433 11.591 1.00 94.44 166 THR A N 1
ATOM 1341 C CA . THR A 1 166 ? 1.491 9.283 12.509 1.00 94.44 166 THR A CA 1
ATOM 1342 C C . THR A 1 166 ? 0.462 10.351 12.182 1.00 94.44 166 THR A C 1
ATOM 1344 O O . THR A 1 166 ? 0.763 11.539 12.254 1.00 94.44 166 THR A O 1
ATOM 1347 N N . GLY A 1 167 ? -0.738 9.919 11.811 1.00 93.00 167 GLY A N 1
ATOM 1348 C CA . GLY A 1 167 ? -1.891 10.777 11.566 1.00 93.00 167 GLY A CA 1
ATOM 1349 C C . GLY A 1 167 ? -2.908 10.629 12.689 1.00 93.00 167 GLY A C 1
ATOM 1350 O O . GLY A 1 167 ? -3.258 9.507 13.063 1.00 93.00 167 GLY A O 1
ATOM 1351 N N . ILE A 1 168 ? -3.378 11.758 13.217 1.00 95.38 168 ILE A N 1
ATOM 1352 C CA . ILE A 1 168 ? -4.469 11.820 14.191 1.00 95.38 168 ILE A CA 1
ATOM 1353 C C . ILE A 1 168 ? -5.541 12.726 13.601 1.00 95.38 168 ILE A C 1
ATOM 1355 O O . ILE A 1 168 ? -5.332 13.926 13.442 1.00 95.38 168 ILE A O 1
ATOM 1359 N N . GLU A 1 169 ? -6.681 12.141 13.261 1.00 94.19 169 GLU A N 1
ATOM 1360 C CA . GLU A 1 169 ? -7.768 12.818 12.559 1.00 94.19 169 GLU A CA 1
ATOM 1361 C C . GLU A 1 169 ? -9.083 12.562 13.288 1.00 94.19 169 GLU A C 1
ATOM 1363 O O . GLU A 1 169 ? -9.322 11.469 13.794 1.00 94.19 169 GLU A O 1
ATOM 1368 N N . THR A 1 170 ? -9.969 13.552 13.324 1.00 94.56 170 THR A N 1
ATOM 1369 C CA . THR A 1 170 ? -11.343 13.348 13.798 1.00 94.56 170 THR A CA 1
ATOM 1370 C C . THR A 1 170 ? -12.276 13.327 12.600 1.00 94.56 170 THR A C 1
ATOM 1372 O O . THR A 1 170 ? -12.239 14.225 11.764 1.00 94.56 170 THR A O 1
ATOM 1375 N N . SER A 1 171 ? -13.114 12.300 12.525 1.00 92.69 171 SER A N 1
ATOM 1376 C CA . SER A 1 171 ? -14.149 12.152 11.501 1.00 92.69 171 SER A CA 1
ATOM 1377 C C . SER A 1 171 ? -15.529 12.089 12.145 1.00 92.69 171 SER A C 1
ATOM 1379 O O . SER A 1 171 ? -15.663 11.662 13.293 1.00 92.69 171 SER A O 1
ATOM 1381 N N . PHE A 1 172 ? -16.548 12.502 11.397 1.00 90.44 172 PHE A N 1
ATOM 1382 C CA . PHE A 1 172 ? -17.942 12.456 11.820 1.00 90.44 172 PHE A CA 1
ATOM 1383 C C . PHE A 1 172 ? -18.685 11.452 10.941 1.00 90.44 172 PHE A C 1
ATOM 1385 O O . PHE A 1 172 ? -18.681 11.578 9.718 1.00 90.44 172 PHE A O 1
ATOM 1392 N N . THR A 1 173 ? -19.298 10.451 11.562 1.00 77.12 173 THR A N 1
ATOM 1393 C CA . THR A 1 173 ? -20.223 9.524 10.905 1.00 77.12 173 THR A CA 1
ATOM 1394 C C . THR A 1 173 ? -21.647 10.004 11.147 1.00 77.12 173 THR A C 1
ATOM 1396 O O . THR A 1 173 ? -22.056 10.116 12.305 1.00 77.12 173 THR A O 1
ATOM 1399 N N . PHE A 1 174 ? -22.355 10.307 10.060 1.00 74.56 174 PHE A N 1
ATOM 1400 C CA . PHE A 1 174 ? -23.757 10.726 10.029 1.00 74.56 174 PHE A CA 1
ATOM 1401 C C . PHE A 1 174 ? -24.669 9.583 9.581 1.00 74.56 174 PHE A C 1
ATOM 1403 O O . PHE A 1 174 ? -24.197 8.722 8.801 1.00 74.56 174 PHE A O 1
#

Secondary structure (DSSP, 8-state):
-EEEEEEEEESS----TTTT-TTHHHHSEEEETTEEEETGGGTT-EEEEEEEEEEEEEEETTTEEEEEEEEEEEEEEE-SS-EEEEEEEEEEEEEEESS-BTTEEEEEEEEEEEEES-TTS----TTEEEEEEEEEEEETTEEEEEEEEEEEEE-TTS-EEEEEEEEEEEEE--

Radius of gyration: 18.59 Å; chains: 1; bounding box: 48×32×47 Å

Foldseek 3Di:
DDKDKDKDWDAAAQDFPQLVPPCCVPQQWDQALNDIDGSVNLTRQTGTKIFMKMKDWDDDPVFKIKIKIKTWIWDFGHPPPGTDTAIFMKIKIKMWTPCADVQWRIKMWIWIAGGDRDCVVVPADQRIKTWIWTWGHPDPQKIWIWIWMWGWDQDNVRDIDIDIDIDTDIDGDD

Sequence (174 aa):
AHFNLEYRIIPKGNFEFGYWNQTYEVERVSIEGGLIKTKESKLGRFGKQKGIFANFGMDIFGLLGFNLAYQNLRGDIWDGNMFSNQANQSFQSELGLKKSISKIKTAKLFYQQLNVPNPFEFEFTESTVMGYRIGIELGSGMVLNYTYQRTFRMSSDGELEPVNLTGIETSFTF